Protein AF-A0A2E5YU12-F1 (afdb_monomer_lite)

Sequence (101 aa):
MNESRSDEPQSAGDQPERRGPPPNPIHHPLFLPILLVAFTLWFGYDAFLTTDPEMHEHQTFNRIMYLVMQPLCFRMIPRGISEFLEDQQAAAGAQRGRSAA

Secondary structure (DSSP, 8-state):
--------------------S---GGGSTTHHHHHHHHHHHHHHHHHHT---GGGHHHHHHHHHHHHHHHHHHHHHHHHHHHHHHHHHHHHHHHHHHHH--

Foldseek 3Di:
DDDDDDDDPPDPPPPPPPPDDPPDCVPQLCSVLVVLVVLLVVLVCLQPVDPDPVSVVCNVVSVVVNVVSVVVNVVSVVVSVVVVVVVVVVVVVVVVVVVVD

Radius of gyration: 27.58 Å; chains: 1; bounding box: 79×44×61 Å

Structure (mmCIF, N/CA/C/O backbone):
data_AF-A0A2E5YU12-F1
#
_entry.id   AF-A0A2E5YU12-F1
#
loop_
_atom_site.group_PDB
_atom_site.id
_atom_site.type_symbol
_atom_site.label_atom_id
_atom_site.label_alt_id
_atom_site.label_comp_id
_atom_site.label_asym_id
_atom_site.label_entity_id
_atom_site.label_seq_id
_atom_site.pdbx_PDB_ins_code
_atom_site.Cartn_x
_atom_site.Cartn_y
_atom_site.Cartn_z
_atom_site.occupancy
_atom_site.B_iso_or_equiv
_atom_site.auth_seq_id
_atom_site.auth_comp_id
_atom_site.auth_asym_id
_atom_site.auth_atom_id
_atom_site.pdbx_PDB_model_num
ATOM 1 N N . MET A 1 1 ? -66.806 33.746 37.948 1.00 42.62 1 MET A N 1
ATOM 2 C CA . MET A 1 1 ? -66.401 33.674 36.533 1.00 42.62 1 MET A CA 1
ATOM 3 C C . MET A 1 1 ? -65.406 32.534 36.434 1.00 42.62 1 MET A C 1
ATOM 5 O O . MET A 1 1 ? -64.358 32.617 37.057 1.00 42.62 1 MET A O 1
ATOM 9 N N . ASN A 1 2 ? -65.825 31.442 35.809 1.00 45.72 2 ASN A N 1
ATOM 10 C CA . ASN A 1 2 ? -65.027 30.249 35.542 1.00 45.72 2 ASN A CA 1
ATOM 11 C C . ASN A 1 2 ? -64.459 30.358 34.109 1.00 45.72 2 ASN A C 1
ATOM 13 O O . ASN A 1 2 ? -64.983 31.167 33.345 1.00 45.72 2 ASN A O 1
ATOM 17 N N . GLU A 1 3 ? -63.497 29.486 33.774 1.00 45.72 3 GLU A N 1
ATOM 18 C CA . GLU A 1 3 ? -62.963 29.174 32.424 1.00 45.72 3 GLU A CA 1
ATOM 19 C C . GLU A 1 3 ? -61.879 30.118 31.874 1.00 45.72 3 GLU A C 1
ATOM 21 O O . GLU A 1 3 ? -61.963 31.329 32.021 1.00 45.72 3 GLU A O 1
ATOM 26 N N . SER A 1 4 ? -60.839 29.681 31.161 1.00 48.06 4 SER A N 1
ATOM 27 C CA . SER A 1 4 ? -60.318 28.363 30.761 1.00 48.06 4 SER A CA 1
ATOM 28 C C . SER A 1 4 ? -59.027 28.632 29.966 1.00 48.06 4 SER A C 1
ATOM 30 O O . SER A 1 4 ? -58.938 29.673 29.318 1.00 48.06 4 SER A O 1
ATOM 32 N N . ARG A 1 5 ? -58.145 27.622 29.883 1.00 46.75 5 ARG A N 1
ATOM 33 C CA . ARG A 1 5 ? -57.120 27.406 28.830 1.00 46.75 5 ARG A CA 1
ATOM 34 C C . ARG A 1 5 ? -55.869 28.311 28.849 1.00 46.75 5 ARG A C 1
ATOM 36 O O . ARG A 1 5 ? -55.980 29.521 28.919 1.00 46.75 5 ARG A O 1
ATOM 43 N N . SER A 1 6 ? -54.639 27.809 28.736 1.00 50.78 6 SER A N 1
ATOM 44 C CA . SER A 1 6 ? -54.176 26.485 28.309 1.00 50.78 6 SER A CA 1
ATOM 45 C C . SER A 1 6 ? -52.848 26.153 28.985 1.00 50.78 6 SER A C 1
ATOM 47 O O . SER A 1 6 ? -51.869 26.878 28.824 1.00 50.78 6 SER A O 1
ATOM 49 N N . ASP A 1 7 ? -52.819 25.010 29.662 1.00 52.62 7 ASP A N 1
ATOM 50 C CA . ASP A 1 7 ? -51.655 24.139 29.663 1.00 52.62 7 ASP A CA 1
ATOM 51 C C . ASP A 1 7 ? -51.394 23.713 28.212 1.00 52.62 7 ASP A C 1
ATOM 53 O O . ASP A 1 7 ? -52.174 22.958 27.629 1.00 52.62 7 ASP A O 1
ATOM 57 N N . GLU A 1 8 ? -50.314 24.204 27.614 1.00 55.25 8 GLU A N 1
ATOM 58 C CA . GLU A 1 8 ? -49.669 23.497 26.513 1.00 55.25 8 GLU A CA 1
ATOM 59 C C . GLU A 1 8 ? -48.286 23.060 26.999 1.00 55.25 8 GLU A C 1
ATOM 61 O O . GLU A 1 8 ? -47.412 23.908 27.205 1.00 55.25 8 GLU A O 1
ATOM 66 N N . PRO A 1 9 ? -48.053 21.751 27.215 1.00 48.38 9 PRO A N 1
ATOM 67 C CA . PRO A 1 9 ? -46.697 21.255 27.314 1.00 48.38 9 PRO A CA 1
ATOM 68 C C . PRO A 1 9 ? -46.050 21.533 25.962 1.00 48.38 9 PRO A C 1
ATOM 70 O O . PRO A 1 9 ? -46.509 21.028 24.937 1.00 48.38 9 PRO A O 1
ATOM 73 N N . GLN A 1 10 ? -45.021 22.384 25.962 1.00 49.97 10 GLN A N 1
ATOM 74 C CA . GLN A 1 10 ? -44.206 22.646 24.787 1.00 49.97 10 GLN A CA 1
ATOM 75 C C . GLN A 1 10 ? -43.785 21.301 24.206 1.00 49.97 10 GLN A C 1
ATOM 77 O O . GLN A 1 10 ? -43.010 20.551 24.802 1.00 49.97 10 GLN A O 1
ATOM 82 N N . SER A 1 11 ? -44.422 21.001 23.076 1.00 44.91 11 SER A N 1
ATOM 83 C CA . SER A 1 11 ? -44.277 19.798 22.290 1.00 44.91 11 SER A CA 1
ATOM 84 C C . SER A 1 11 ? -42.808 19.439 22.200 1.00 44.91 11 SER A C 1
ATOM 86 O O . SER A 1 11 ? -41.982 20.284 21.850 1.00 44.91 11 SER A O 1
ATOM 88 N N . ALA A 1 12 ? -42.524 18.175 22.501 1.00 49.62 12 ALA A N 1
ATOM 89 C CA . ALA A 1 12 ? -41.316 17.474 22.126 1.00 49.62 12 ALA A CA 1
ATOM 90 C C . ALA A 1 12 ? -41.087 17.663 20.618 1.00 49.62 12 ALA A C 1
ATOM 92 O O . ALA A 1 12 ? -41.541 16.883 19.786 1.00 49.62 12 ALA A O 1
ATOM 93 N N . GLY A 1 13 ? -40.448 18.774 20.265 1.00 41.81 13 GLY A N 1
ATOM 94 C CA . GLY A 1 13 ? -39.894 19.023 18.954 1.00 41.81 13 GLY A CA 1
ATOM 95 C C . GLY A 1 13 ? -38.650 18.173 18.866 1.00 41.81 13 GLY A C 1
ATOM 96 O O . GLY A 1 13 ? -37.587 18.604 19.303 1.00 41.81 13 GLY A O 1
ATOM 97 N N . ASP A 1 14 ? -38.862 16.935 18.425 1.00 51.38 14 ASP A N 1
ATOM 98 C CA . ASP A 1 14 ? -37.964 16.129 17.606 1.00 51.38 14 ASP A CA 1
ATOM 99 C C . ASP A 1 14 ? -36.638 16.857 17.350 1.00 51.38 14 ASP A C 1
ATOM 101 O O . ASP A 1 14 ? -36.507 17.648 16.412 1.00 51.38 14 ASP A O 1
ATOM 105 N N . GLN A 1 15 ? -35.674 16.679 18.262 1.00 51.22 15 GLN A N 1
ATOM 106 C CA . GLN A 1 15 ? -34.318 17.110 17.970 1.00 51.22 15 GLN A CA 1
ATOM 107 C C . GLN A 1 15 ? -33.923 16.284 16.754 1.00 51.22 15 GLN A C 1
ATOM 109 O O . GLN A 1 15 ? -33.898 15.058 16.888 1.00 51.22 15 GLN A O 1
ATOM 114 N N . PRO A 1 16 ? -33.621 16.888 15.589 1.00 54.72 16 PRO A N 1
ATOM 115 C CA . PRO A 1 16 ? -33.025 16.114 14.527 1.00 54.72 16 PRO A CA 1
ATOM 116 C C . PRO A 1 16 ? -31.749 15.563 15.141 1.00 54.72 16 PRO A C 1
ATOM 118 O O . PRO A 1 16 ? -30.841 16.335 15.473 1.00 54.72 16 PRO A O 1
ATOM 121 N N . GLU A 1 17 ? -31.711 14.247 15.375 1.00 59.06 17 GLU A N 1
ATOM 122 C CA . GLU A 1 17 ? -30.471 13.539 15.630 1.00 59.06 17 GLU A CA 1
ATOM 123 C C . GLU A 1 17 ? -29.520 14.090 14.582 1.00 59.06 17 GLU A C 1
ATOM 125 O O . GLU A 1 17 ? -29.743 13.919 13.378 1.00 59.06 17 GLU A O 1
ATOM 130 N N . ARG A 1 18 ? -28.526 14.869 15.022 1.00 53.56 18 ARG A N 1
ATOM 131 C CA . ARG A 1 18 ? -27.442 15.294 14.154 1.00 53.56 18 ARG A CA 1
ATOM 132 C C . ARG A 1 18 ? -26.803 13.990 13.714 1.00 53.56 18 ARG A C 1
ATOM 134 O O . ARG A 1 18 ? -25.922 13.479 14.399 1.00 53.56 18 ARG A O 1
ATOM 141 N N . ARG A 1 19 ? -27.280 13.429 12.597 1.00 61.66 19 ARG A N 1
ATOM 142 C CA . ARG A 1 19 ? -26.548 12.455 11.807 1.00 61.66 19 ARG A CA 1
ATOM 143 C C . ARG A 1 19 ? -25.228 13.151 11.576 1.00 61.66 19 ARG A C 1
ATOM 145 O O . ARG A 1 19 ? -25.169 14.152 10.861 1.00 61.66 19 ARG A O 1
ATOM 152 N N . GLY A 1 20 ? -24.219 12.698 12.314 1.00 60.56 20 GLY A N 1
ATOM 153 C CA . GLY A 1 20 ? -22.868 13.191 12.163 1.00 60.56 20 GLY A CA 1
ATOM 154 C C . GLY A 1 20 ? -22.473 13.124 10.688 1.00 60.56 20 GLY A C 1
ATOM 155 O O . GLY A 1 20 ? -23.145 12.443 9.900 1.00 60.56 20 GLY A O 1
ATOM 156 N N . PRO A 1 21 ? -21.410 13.842 10.293 1.00 66.62 21 PRO A N 1
ATOM 157 C CA . PRO A 1 21 ? -20.911 13.754 8.933 1.00 66.62 21 PRO A CA 1
ATOM 158 C C . PRO A 1 21 ? -20.846 12.278 8.516 1.00 66.62 21 PRO A C 1
ATOM 160 O O . PRO A 1 21 ? -20.417 11.447 9.325 1.00 66.62 21 PRO A O 1
ATOM 163 N N . PRO A 1 22 ? -21.352 11.934 7.317 1.00 63.66 22 PRO A N 1
ATOM 164 C CA . PRO A 1 22 ? -21.415 10.550 6.881 1.00 63.66 22 PRO A CA 1
ATOM 165 C C . PRO A 1 22 ? -20.024 9.928 7.022 1.00 63.66 22 PRO A C 1
ATOM 167 O O . PRO A 1 22 ? -19.032 10.624 6.778 1.00 63.66 22 PRO A O 1
ATOM 170 N N . PRO A 1 23 ? -19.933 8.657 7.445 1.00 67.56 23 PRO A N 1
ATOM 171 C CA . PRO A 1 23 ? -18.651 8.008 7.662 1.00 67.56 23 PRO A CA 1
ATOM 172 C C . PRO A 1 23 ? -17.824 8.098 6.377 1.00 67.56 23 PRO A C 1
ATOM 174 O O . PRO A 1 23 ? -18.153 7.486 5.362 1.00 67.56 23 PRO A O 1
ATOM 177 N N . ASN A 1 24 ? -16.783 8.931 6.405 1.00 75.50 24 ASN A N 1
ATOM 178 C CA . ASN A 1 24 ? -15.896 9.116 5.269 1.00 75.50 24 ASN A CA 1
ATOM 179 C C . ASN A 1 24 ? -14.924 7.929 5.251 1.00 75.50 24 ASN A C 1
ATOM 181 O O . ASN A 1 24 ? -14.226 7.721 6.248 1.00 75.50 24 ASN A O 1
ATOM 185 N N . PRO A 1 25 ? -14.837 7.165 4.148 1.00 70.44 25 PRO A N 1
ATOM 186 C CA . PRO A 1 25 ? -13.942 6.013 4.055 1.00 70.44 25 PRO A CA 1
ATOM 187 C C . PRO A 1 25 ? -12.470 6.368 4.309 1.00 70.44 25 PRO A C 1
ATOM 189 O O . PRO A 1 25 ? -11.714 5.510 4.752 1.00 70.44 25 PRO A O 1
ATOM 192 N N . ILE A 1 26 ? -12.069 7.629 4.112 1.00 76.44 26 ILE A N 1
ATOM 193 C CA . ILE A 1 26 ? -10.709 8.116 4.394 1.00 76.44 26 ILE A CA 1
ATOM 194 C C . ILE A 1 26 ? -10.391 8.094 5.902 1.00 76.44 26 ILE A C 1
ATOM 196 O O . ILE A 1 26 ? -9.228 7.984 6.279 1.00 76.44 26 ILE A O 1
ATOM 200 N N . HIS A 1 27 ? -11.403 8.169 6.773 1.00 77.50 27 HIS A N 1
ATOM 201 C CA . HIS A 1 27 ? -11.224 8.086 8.227 1.00 77.50 27 HIS A CA 1
ATOM 202 C C . HIS A 1 27 ? -11.166 6.646 8.750 1.00 77.50 27 HIS A C 1
ATOM 204 O O . HIS A 1 27 ? -10.973 6.451 9.945 1.00 77.50 27 HIS A O 1
ATOM 210 N N . HIS A 1 28 ? -11.326 5.632 7.891 1.00 80.81 28 HIS A N 1
ATOM 211 C CA . HIS A 1 28 ? -11.180 4.245 8.317 1.00 80.81 28 HIS A CA 1
ATOM 212 C C . HIS A 1 28 ? -9.687 3.920 8.534 1.00 80.81 28 HIS A C 1
ATOM 214 O O . HIS A 1 28 ? -8.900 4.090 7.597 1.00 80.81 28 HIS A O 1
ATOM 220 N N . PRO A 1 29 ? -9.274 3.387 9.702 1.00 81.94 29 PRO A N 1
ATOM 221 C CA . PRO A 1 29 ? -7.856 3.177 10.034 1.00 81.94 29 PRO A CA 1
ATOM 222 C C . PRO A 1 29 ? -7.140 2.239 9.048 1.00 81.94 29 PRO A C 1
ATOM 224 O O . PRO A 1 29 ? -5.948 2.382 8.780 1.00 81.94 29 PRO A O 1
ATOM 227 N N . LEU A 1 30 ? -7.878 1.310 8.428 1.00 85.56 30 LEU A N 1
ATOM 228 C CA . LEU A 1 30 ? -7.337 0.397 7.413 1.00 85.56 30 LEU A CA 1
ATOM 229 C C . LEU A 1 30 ? -7.340 0.941 5.975 1.00 85.56 30 LEU A C 1
ATOM 231 O O . LEU A 1 30 ? -6.778 0.284 5.102 1.00 85.56 30 LEU A O 1
ATOM 235 N N . PHE A 1 31 ? -7.920 2.114 5.696 1.00 87.81 31 PHE A N 1
ATOM 236 C CA . PHE A 1 31 ? -7.994 2.643 4.327 1.00 87.81 31 PHE A CA 1
ATOM 237 C C . PHE A 1 31 ? -6.604 2.851 3.712 1.00 87.81 31 PHE A C 1
ATOM 239 O O . PHE A 1 31 ? -6.298 2.282 2.664 1.00 87.81 31 PHE A O 1
ATOM 246 N N . LEU A 1 32 ? -5.741 3.615 4.391 1.00 88.50 32 LEU A N 1
ATOM 247 C CA . LEU A 1 32 ? -4.375 3.875 3.930 1.00 88.50 32 LEU A CA 1
ATOM 248 C C . LEU A 1 32 ? -3.530 2.592 3.832 1.00 88.50 32 LEU A C 1
ATOM 250 O O . LEU A 1 32 ? -2.936 2.387 2.776 1.00 88.50 32 LEU A O 1
ATOM 254 N N . PRO A 1 33 ? -3.488 1.701 4.848 1.00 88.94 33 PRO A N 1
ATOM 255 C CA . PRO A 1 33 ? -2.774 0.428 4.744 1.00 88.94 33 PRO A C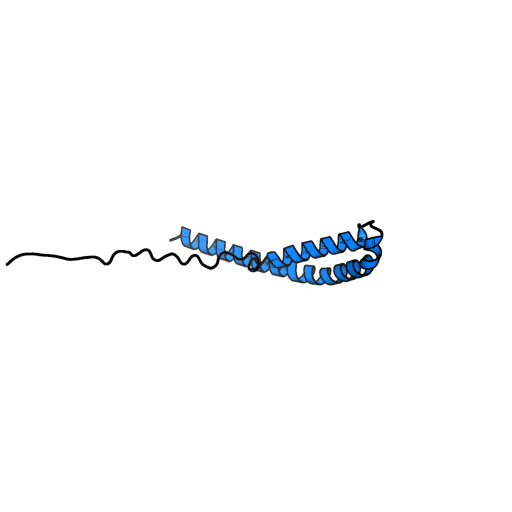A 1
ATOM 256 C C . PRO A 1 33 ? -3.199 -0.428 3.547 1.00 88.94 33 PRO A C 1
ATOM 258 O O . PRO A 1 33 ? -2.341 -0.921 2.818 1.00 88.94 33 PRO A O 1
ATOM 261 N N . ILE A 1 34 ? -4.507 -0.594 3.319 1.00 90.19 34 ILE A N 1
ATOM 262 C CA . ILE A 1 34 ? -5.027 -1.410 2.212 1.00 90.19 34 ILE A CA 1
ATOM 263 C C . ILE A 1 34 ? -4.665 -0.779 0.868 1.00 90.19 34 ILE A C 1
ATOM 265 O O . ILE A 1 34 ? -4.186 -1.475 -0.028 1.00 90.19 34 ILE A O 1
ATOM 269 N N . LEU A 1 35 ? -4.854 0.536 0.734 1.00 91.12 35 LEU A N 1
ATOM 270 C CA . LEU A 1 35 ? -4.499 1.268 -0.478 1.00 91.12 35 LEU A CA 1
ATOM 271 C C . LEU A 1 35 ? -3.006 1.116 -0.798 1.00 91.12 35 LEU A C 1
ATOM 273 O O . LEU A 1 35 ? -2.631 0.869 -1.942 1.00 91.12 35 LEU A O 1
ATOM 277 N N . LEU A 1 36 ? -2.155 1.207 0.223 1.00 91.38 36 LEU A N 1
ATOM 278 C CA . LEU A 1 36 ? -0.711 1.072 0.084 1.00 91.38 36 LEU A CA 1
ATOM 279 C C . LEU A 1 36 ? -0.302 -0.340 -0.365 1.00 91.38 36 LEU A C 1
ATOM 281 O O . LEU A 1 36 ? 0.548 -0.487 -1.245 1.00 91.38 36 LEU A O 1
ATOM 285 N N . VAL A 1 37 ? -0.935 -1.380 0.187 1.00 92.12 37 VAL A N 1
ATOM 286 C CA . VAL A 1 37 ? -0.732 -2.771 -0.251 1.00 92.12 37 VAL A CA 1
ATOM 287 C C . VAL A 1 37 ? -1.154 -2.942 -1.706 1.00 92.12 37 VAL A C 1
ATOM 289 O O . VAL A 1 37 ? -0.397 -3.513 -2.488 1.00 92.12 37 VAL A O 1
ATOM 292 N N . ALA A 1 38 ? -2.316 -2.410 -2.093 1.00 93.50 38 ALA A N 1
ATOM 293 C CA . ALA A 1 38 ? -2.799 -2.479 -3.469 1.00 93.50 38 ALA A CA 1
ATOM 294 C C . ALA A 1 38 ? -1.813 -1.824 -4.452 1.00 93.50 38 ALA A C 1
ATOM 296 O O . ALA A 1 38 ? -1.450 -2.441 -5.452 1.00 93.50 38 ALA A O 1
ATOM 297 N N . PHE A 1 39 ? -1.301 -0.629 -4.133 1.00 92.75 39 PHE A N 1
ATOM 298 C CA . PHE A 1 39 ? -0.267 0.022 -4.944 1.00 92.75 39 PHE A CA 1
ATOM 299 C C . PHE A 1 39 ? 1.039 -0.770 -4.981 1.00 92.75 39 PHE A C 1
ATOM 301 O O . PHE A 1 39 ? 1.657 -0.883 -6.034 1.00 92.75 39 PHE A O 1
ATOM 308 N N . THR A 1 40 ? 1.459 -1.353 -3.860 1.00 92.50 40 THR A N 1
ATOM 309 C CA . THR A 1 40 ? 2.680 -2.171 -3.808 1.00 92.50 40 THR A CA 1
ATOM 310 C C . THR A 1 40 ? 2.556 -3.396 -4.713 1.00 92.50 40 THR A C 1
ATOM 312 O O . THR A 1 40 ? 3.468 -3.689 -5.481 1.00 92.50 40 THR A O 1
ATOM 315 N N . LEU A 1 41 ? 1.418 -4.092 -4.671 1.00 92.25 41 LEU A N 1
ATOM 316 C CA . LEU A 1 41 ? 1.153 -5.237 -5.541 1.00 92.25 41 LEU A CA 1
ATOM 317 C C . LEU A 1 41 ? 1.077 -4.827 -7.014 1.00 92.25 41 LEU A C 1
ATOM 319 O O . LEU A 1 41 ? 1.631 -5.529 -7.855 1.00 92.25 41 LEU A O 1
ATOM 323 N N . TRP A 1 42 ? 0.463 -3.679 -7.316 1.00 90.38 42 TRP A N 1
ATOM 324 C CA . TRP A 1 42 ? 0.436 -3.120 -8.668 1.00 90.38 42 TRP A CA 1
ATOM 325 C C . TRP A 1 42 ? 1.850 -2.864 -9.191 1.00 90.38 42 TRP A C 1
ATOM 327 O O . TRP A 1 42 ? 2.219 -3.392 -10.235 1.00 90.38 42 TRP A O 1
ATOM 337 N N . PHE A 1 43 ? 2.666 -2.100 -8.455 1.00 90.81 43 PHE A N 1
ATOM 338 C CA . PHE A 1 43 ? 4.044 -1.811 -8.859 1.00 90.81 43 PHE A CA 1
ATOM 339 C C . PHE A 1 43 ? 4.873 -3.087 -9.006 1.00 90.81 43 PHE A C 1
ATOM 341 O O . PHE A 1 43 ? 5.687 -3.176 -9.917 1.00 90.81 43 PHE A O 1
ATOM 348 N N . GLY A 1 44 ? 4.652 -4.094 -8.156 1.00 89.88 44 GLY A N 1
ATOM 349 C CA . GLY A 1 44 ? 5.294 -5.401 -8.286 1.00 89.88 44 GLY A CA 1
ATOM 350 C C . GLY A 1 44 ? 4.871 -6.146 -9.556 1.00 89.88 44 GLY A C 1
ATOM 351 O O . GLY A 1 44 ? 5.720 -6.663 -10.280 1.00 89.88 44 GLY A O 1
ATOM 352 N N . TYR A 1 45 ? 3.574 -6.170 -9.867 1.00 87.94 45 TYR A N 1
ATOM 353 C CA . TYR A 1 45 ? 3.063 -6.777 -11.097 1.00 87.94 45 TYR A CA 1
ATOM 354 C C . TYR A 1 45 ? 3.670 -6.106 -12.337 1.00 87.94 45 TYR A C 1
ATOM 356 O O . TYR A 1 45 ? 4.218 -6.779 -13.209 1.00 87.94 45 TYR A O 1
ATOM 364 N N . ASP A 1 46 ? 3.671 -4.778 -12.360 1.00 85.25 46 ASP A N 1
ATOM 365 C CA . ASP A 1 46 ? 4.151 -3.981 -13.489 1.00 85.25 46 ASP A CA 1
ATOM 366 C C . ASP A 1 46 ? 5.693 -3.927 -13.589 1.00 85.25 46 ASP A C 1
ATOM 368 O O . ASP A 1 46 ? 6.269 -3.613 -14.626 1.00 85.25 46 ASP A O 1
ATOM 372 N N . ALA A 1 47 ? 6.406 -4.272 -12.514 1.00 85.25 47 ALA A N 1
ATOM 373 C CA . ALA A 1 47 ? 7.866 -4.370 -12.486 1.00 85.25 47 ALA A CA 1
ATOM 374 C C . ALA A 1 47 ? 8.415 -5.727 -12.963 1.00 85.25 47 ALA A C 1
ATOM 376 O O . ALA A 1 47 ? 9.556 -5.792 -13.447 1.00 85.25 47 ALA A O 1
ATOM 377 N N . PHE A 1 48 ? 7.652 -6.809 -12.756 1.00 82.94 48 PHE A N 1
ATOM 378 C CA . PHE A 1 48 ? 8.147 -8.185 -12.892 1.00 82.94 48 PHE A CA 1
ATOM 379 C C . PHE A 1 48 ? 7.302 -9.091 -13.794 1.00 82.94 48 PHE A C 1
ATOM 381 O O . PHE A 1 48 ? 7.874 -9.985 -14.412 1.00 82.94 48 PHE A O 1
ATOM 388 N N . LEU A 1 49 ? 5.978 -8.912 -13.852 1.00 82.94 49 LEU A N 1
ATOM 389 C CA . LEU A 1 49 ? 5.069 -9.815 -14.572 1.00 82.94 49 LEU A CA 1
ATOM 390 C C . LEU A 1 49 ? 4.588 -9.245 -15.912 1.00 82.94 49 LEU A C 1
ATOM 392 O O . LEU A 1 49 ? 4.253 -10.025 -16.803 1.00 82.94 49 LEU A O 1
ATOM 396 N N . THR A 1 50 ? 4.554 -7.919 -16.072 1.00 79.31 50 THR A N 1
ATOM 397 C CA . THR A 1 50 ? 4.154 -7.305 -17.346 1.00 79.31 50 THR A CA 1
ATOM 398 C C . THR A 1 50 ? 5.094 -7.730 -18.481 1.00 79.31 50 THR A C 1
ATOM 400 O O . THR A 1 50 ? 6.314 -7.777 -18.315 1.00 79.31 50 THR A O 1
ATOM 403 N N . THR A 1 51 ? 4.516 -8.099 -19.625 1.00 72.06 51 THR A N 1
ATOM 404 C CA . THR A 1 51 ? 5.240 -8.564 -20.829 1.00 72.06 51 THR A CA 1
ATOM 405 C C . THR A 1 51 ? 5.080 -7.594 -22.002 1.00 72.06 51 THR A C 1
ATOM 407 O O . THR A 1 51 ? 5.485 -7.899 -23.123 1.00 72.06 51 THR A O 1
ATOM 410 N N . ASP A 1 52 ? 4.455 -6.443 -21.752 1.00 76.38 52 ASP A N 1
ATOM 411 C CA . ASP A 1 52 ? 4.159 -5.444 -22.768 1.00 76.38 52 ASP A CA 1
ATOM 412 C C . ASP A 1 52 ? 5.421 -4.614 -23.086 1.00 76.38 52 ASP A C 1
ATOM 414 O O . ASP A 1 52 ? 5.993 -4.013 -22.170 1.00 76.38 52 ASP A O 1
ATOM 418 N N . PRO A 1 53 ? 5.906 -4.576 -24.342 1.00 69.75 53 PRO A N 1
ATOM 419 C CA . PRO A 1 53 ? 7.130 -3.862 -24.713 1.00 69.75 53 PRO A CA 1
ATOM 420 C C . PRO A 1 53 ? 7.099 -2.355 -24.413 1.00 69.75 53 PRO A C 1
ATOM 422 O O . PRO A 1 53 ? 8.155 -1.790 -24.140 1.00 69.75 53 PRO A O 1
ATOM 425 N N . GLU A 1 54 ? 5.931 -1.706 -24.408 1.00 73.69 54 GLU A N 1
ATOM 426 C CA . GLU A 1 54 ? 5.802 -0.280 -24.054 1.00 73.69 54 GLU A CA 1
ATOM 427 C C . GLU A 1 54 ? 6.049 -0.038 -22.549 1.00 73.69 54 GLU A C 1
ATOM 429 O O . GLU A 1 54 ? 6.631 0.965 -22.142 1.00 73.69 54 GLU A O 1
ATOM 434 N N . MET A 1 55 ? 5.719 -1.021 -21.707 1.00 66.56 55 MET A N 1
ATOM 435 C CA . MET A 1 55 ? 5.918 -0.964 -20.253 1.00 66.56 55 MET A CA 1
ATOM 436 C C . MET A 1 55 ? 7.382 -1.164 -19.829 1.00 66.56 55 MET A C 1
ATOM 438 O O . MET A 1 55 ? 7.747 -0.866 -18.688 1.00 66.56 55 MET A O 1
ATOM 442 N N . HIS A 1 56 ? 8.264 -1.612 -20.731 1.00 68.69 56 HIS A N 1
ATOM 443 C CA . HIS A 1 56 ? 9.689 -1.781 -20.424 1.00 68.69 56 HIS A CA 1
ATOM 444 C C . HIS A 1 56 ? 10.400 -0.457 -20.121 1.00 68.69 56 HIS A C 1
ATOM 446 O O . HIS A 1 56 ? 11.330 -0.443 -19.311 1.00 68.69 56 HIS A O 1
ATOM 452 N N . GLU A 1 57 ? 9.950 0.658 -20.703 1.00 76.25 57 GLU A N 1
ATOM 453 C CA . GLU A 1 57 ? 10.524 1.980 -20.429 1.00 76.25 57 GLU A CA 1
ATOM 454 C C . GLU A 1 57 ? 10.261 2.419 -18.978 1.00 76.25 57 GLU A C 1
ATOM 456 O O . GLU A 1 57 ? 11.111 3.027 -18.323 1.00 76.25 57 GLU A O 1
ATOM 461 N N . HIS A 1 58 ? 9.121 2.009 -18.420 1.00 80.44 58 HIS A N 1
ATOM 462 C CA . HIS A 1 58 ? 8.723 2.309 -17.045 1.00 80.44 58 HIS A CA 1
ATOM 463 C C . HIS A 1 58 ? 9.090 1.207 -16.044 1.00 80.44 58 HIS A C 1
ATOM 465 O O . HIS A 1 58 ? 8.966 1.401 -14.834 1.00 80.44 58 HIS A O 1
ATOM 471 N N . GLN A 1 59 ? 9.633 0.079 -16.506 1.00 83.00 59 GLN A N 1
ATOM 472 C CA . GLN A 1 59 ? 9.971 -1.063 -15.656 1.00 83.00 59 GLN A CA 1
ATOM 473 C C . GLN A 1 59 ? 10.956 -0.693 -14.535 1.00 83.00 59 GLN A C 1
ATOM 475 O O . GLN A 1 59 ? 10.798 -1.128 -13.392 1.00 83.00 59 GLN A O 1
ATOM 480 N N . THR A 1 60 ? 11.956 0.145 -14.825 1.00 84.88 60 THR A N 1
ATOM 481 C CA . THR A 1 60 ? 12.916 0.616 -13.810 1.00 84.88 60 THR A CA 1
ATOM 482 C C . THR A 1 60 ? 12.232 1.486 -12.756 1.00 84.88 60 THR A C 1
ATOM 484 O O . THR A 1 60 ? 12.484 1.317 -11.562 1.00 84.88 60 THR A O 1
ATOM 487 N N . PHE A 1 61 ? 11.327 2.372 -13.176 1.00 88.12 61 PHE A N 1
ATOM 488 C CA . PHE A 1 61 ? 10.537 3.197 -12.264 1.00 88.12 61 PHE A CA 1
ATOM 489 C C . PHE A 1 61 ? 9.645 2.332 -11.366 1.00 88.12 61 PHE A C 1
ATOM 491 O O . PHE A 1 61 ? 9.691 2.476 -10.145 1.00 88.12 61 PHE A O 1
ATOM 498 N N . ASN A 1 62 ? 8.928 1.364 -11.943 1.00 88.56 62 ASN A N 1
ATOM 499 C CA . ASN A 1 62 ? 8.067 0.444 -11.201 1.00 88.56 62 ASN A CA 1
ATOM 500 C C . ASN A 1 62 ? 8.854 -0.396 -10.182 1.00 88.56 62 ASN A C 1
ATOM 502 O O . ASN A 1 62 ? 8.402 -0.575 -9.052 1.00 88.56 62 ASN A O 1
ATOM 506 N N . ARG A 1 63 ? 10.072 -0.843 -10.522 1.00 88.81 63 ARG A N 1
ATOM 507 C CA . ARG A 1 63 ? 10.962 -1.565 -9.592 1.00 88.81 63 ARG A CA 1
ATOM 508 C C . ARG A 1 63 ? 11.412 -0.704 -8.419 1.00 88.81 63 ARG A C 1
ATOM 510 O O . ARG A 1 63 ? 11.398 -1.169 -7.279 1.00 88.81 63 ARG A O 1
ATOM 517 N N . ILE A 1 64 ? 11.807 0.540 -8.685 1.00 90.81 64 ILE A N 1
ATOM 518 C CA . ILE A 1 64 ? 12.215 1.479 -7.635 1.00 90.81 64 ILE A CA 1
ATOM 519 C C . ILE A 1 64 ? 11.019 1.795 -6.735 1.00 90.81 64 ILE A C 1
ATOM 521 O O . ILE A 1 64 ? 11.135 1.701 -5.515 1.00 90.81 64 ILE A O 1
ATOM 525 N N . MET A 1 65 ? 9.858 2.095 -7.318 1.00 91.19 65 MET A N 1
ATOM 526 C CA . MET A 1 65 ? 8.636 2.372 -6.563 1.00 91.19 65 MET A CA 1
ATOM 527 C C . MET A 1 65 ? 8.196 1.174 -5.720 1.00 91.19 65 MET A C 1
ATOM 529 O O . MET A 1 65 ? 7.847 1.358 -4.557 1.00 91.19 65 MET A O 1
ATOM 533 N N . TYR A 1 66 ? 8.294 -0.051 -6.242 1.00 91.88 66 TYR A N 1
ATOM 534 C CA . TYR A 1 66 ? 8.044 -1.270 -5.472 1.00 91.88 66 TYR A CA 1
ATOM 535 C C . TYR A 1 66 ? 8.970 -1.384 -4.248 1.00 91.88 66 TYR A C 1
ATOM 537 O O . TYR A 1 66 ? 8.502 -1.628 -3.133 1.00 91.88 66 TYR A O 1
ATOM 545 N N . LEU A 1 67 ? 10.274 -1.137 -4.426 1.00 92.19 67 LEU A N 1
ATOM 546 C CA . LEU A 1 67 ? 11.249 -1.151 -3.329 1.00 92.19 67 LEU A CA 1
ATOM 547 C C . LEU A 1 67 ? 11.003 -0.042 -2.299 1.00 92.19 67 LEU A C 1
ATOM 549 O O . LEU A 1 67 ? 11.159 -0.282 -1.106 1.00 92.19 67 LEU A O 1
ATOM 553 N N . VAL A 1 68 ? 10.597 1.153 -2.734 1.00 92.69 68 VAL A N 1
ATOM 554 C CA . VAL A 1 68 ? 10.264 2.280 -1.844 1.00 92.69 68 VAL A CA 1
ATOM 555 C C . VAL A 1 68 ? 8.962 2.027 -1.078 1.00 92.69 68 VAL A C 1
ATOM 557 O O . VAL A 1 68 ? 8.843 2.406 0.088 1.00 92.69 68 VAL A O 1
ATOM 560 N N . MET A 1 69 ? 7.991 1.360 -1.699 1.00 90.88 69 MET A N 1
ATOM 561 C CA . MET A 1 69 ? 6.702 1.046 -1.080 1.00 90.88 69 MET A CA 1
ATOM 562 C C . MET A 1 69 ? 6.802 -0.046 -0.009 1.00 90.88 69 MET A C 1
ATOM 564 O O . MET A 1 69 ? 6.058 0.000 0.971 1.00 90.88 69 MET A O 1
ATOM 568 N N . GLN A 1 70 ? 7.744 -0.989 -0.118 1.00 90.75 70 GLN A N 1
ATOM 569 C CA . GLN A 1 70 ? 7.938 -2.037 0.893 1.00 90.75 70 GLN A CA 1
ATOM 570 C C . GLN A 1 70 ? 8.150 -1.523 2.333 1.00 90.75 70 GLN A C 1
ATOM 572 O O . GLN A 1 70 ? 7.406 -1.958 3.216 1.00 90.75 70 GLN A O 1
ATOM 577 N N . PRO A 1 71 ? 9.095 -0.605 2.627 1.00 92.94 71 PRO A N 1
ATOM 578 C CA . PRO A 1 71 ? 9.279 -0.094 3.985 1.00 92.94 71 PRO A CA 1
ATOM 579 C C . PRO A 1 71 ? 8.072 0.716 4.475 1.00 92.94 71 PRO A C 1
ATOM 581 O O . PRO A 1 71 ? 7.769 0.702 5.669 1.00 92.94 71 PRO A O 1
ATOM 584 N N . LEU A 1 72 ? 7.348 1.391 3.574 1.00 90.75 72 LEU A N 1
ATOM 585 C CA . LEU A 1 72 ? 6.107 2.088 3.918 1.00 90.75 72 LEU A CA 1
ATOM 586 C C . LEU A 1 72 ? 5.016 1.091 4.329 1.00 90.75 72 LEU A C 1
ATOM 588 O O . LEU A 1 72 ? 4.407 1.279 5.380 1.00 90.75 72 LEU A O 1
ATOM 592 N N . CYS A 1 73 ? 4.828 0.007 3.571 1.00 90.31 73 CYS A N 1
ATOM 593 C CA . CYS A 1 73 ? 3.907 -1.078 3.913 1.00 90.31 73 CYS A CA 1
ATOM 594 C C . CYS A 1 73 ? 4.281 -1.729 5.239 1.00 90.31 73 CYS A C 1
ATOM 596 O O . CYS A 1 73 ? 3.452 -1.804 6.144 1.00 90.31 73 CYS A O 1
ATOM 598 N N . PHE A 1 74 ? 5.544 -2.125 5.396 1.00 91.75 74 PHE A N 1
ATOM 599 C CA . PHE A 1 74 ? 6.014 -2.777 6.612 1.00 91.75 74 PHE A CA 1
ATOM 600 C C . PHE A 1 74 ? 5.823 -1.902 7.858 1.00 91.75 74 PHE A C 1
ATOM 602 O O . PHE A 1 74 ? 5.564 -2.419 8.939 1.00 91.75 74 PHE A O 1
ATOM 609 N N . ARG A 1 75 ? 5.893 -0.571 7.716 1.00 90.88 75 ARG A N 1
ATOM 610 C CA . ARG A 1 75 ? 5.662 0.369 8.819 1.00 90.88 75 ARG A CA 1
ATOM 611 C C . ARG A 1 75 ? 4.185 0.704 9.046 1.00 90.88 75 ARG A C 1
ATOM 613 O O .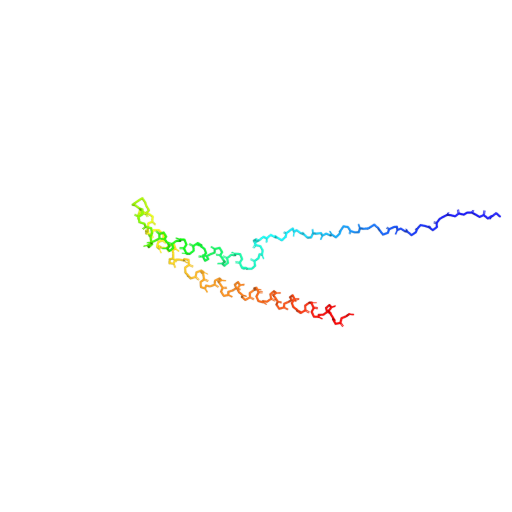 ARG A 1 75 ? 3.774 0.840 10.196 1.00 90.88 75 ARG A O 1
ATOM 620 N N . MET A 1 76 ? 3.393 0.891 7.989 1.00 88.44 76 MET A N 1
ATOM 621 C CA . MET A 1 76 ? 2.000 1.347 8.102 1.00 88.44 76 MET A CA 1
ATOM 622 C C . MET A 1 76 ? 1.007 0.225 8.390 1.00 88.44 76 MET A C 1
ATOM 624 O O . MET A 1 76 ? 0.056 0.454 9.129 1.00 88.44 76 MET A O 1
ATOM 628 N N . ILE A 1 77 ? 1.224 -0.979 7.861 1.00 88.56 77 ILE A N 1
ATOM 629 C CA . ILE A 1 77 ? 0.344 -2.131 8.097 1.00 88.56 77 ILE A CA 1
ATOM 630 C C . ILE A 1 77 ? 0.212 -2.462 9.592 1.00 88.56 77 ILE A C 1
ATOM 632 O O . ILE A 1 77 ? -0.919 -2.479 10.077 1.00 88.56 77 ILE A O 1
ATOM 636 N N . PRO A 1 78 ? 1.301 -2.678 10.360 1.00 88.12 78 PRO A N 1
ATOM 637 C CA . PRO A 1 78 ? 1.168 -2.995 11.781 1.00 88.12 78 PRO A CA 1
ATOM 638 C C . PRO A 1 78 ? 0.507 -1.853 12.551 1.00 88.12 78 PRO A C 1
ATOM 640 O O . PRO A 1 78 ? -0.313 -2.101 13.426 1.00 88.12 78 PRO A O 1
ATOM 643 N N . ARG A 1 79 ? 0.804 -0.601 12.183 1.00 87.25 79 ARG A N 1
ATOM 644 C CA . ARG A 1 79 ? 0.197 0.569 12.816 1.00 87.25 79 ARG A CA 1
ATOM 645 C C . ARG A 1 79 ? -1.319 0.625 12.593 1.00 87.25 79 ARG A C 1
ATOM 647 O O . ARG A 1 79 ? -2.056 0.788 13.557 1.00 87.25 79 ARG A O 1
ATOM 654 N N . GLY A 1 80 ? -1.779 0.451 11.353 1.00 86.88 80 GLY A N 1
ATOM 655 C CA . GLY A 1 80 ? -3.208 0.473 11.032 1.00 86.88 80 GLY A CA 1
ATOM 656 C C . GLY A 1 80 ? -3.980 -0.697 11.647 1.00 86.88 80 GLY A C 1
ATOM 657 O O . GLY A 1 80 ? -5.125 -0.528 12.054 1.00 86.88 80 GLY A O 1
ATOM 658 N N . ILE A 1 81 ? -3.350 -1.873 11.768 1.00 87.69 81 ILE A N 1
ATOM 659 C CA . ILE A 1 81 ? -3.945 -3.020 12.470 1.00 87.69 81 ILE A CA 1
ATOM 660 C C . ILE A 1 81 ? -4.100 -2.718 13.964 1.00 87.69 81 ILE A C 1
ATOM 662 O O . ILE A 1 81 ? -5.160 -3.004 14.515 1.00 87.69 81 ILE A O 1
ATOM 666 N N . SER A 1 82 ? -3.094 -2.126 14.617 1.00 86.81 82 SER A N 1
ATOM 667 C CA . SER A 1 82 ? -3.196 -1.750 16.033 1.00 86.81 82 SER A CA 1
ATOM 668 C C . SER A 1 82 ? -4.325 -0.751 16.284 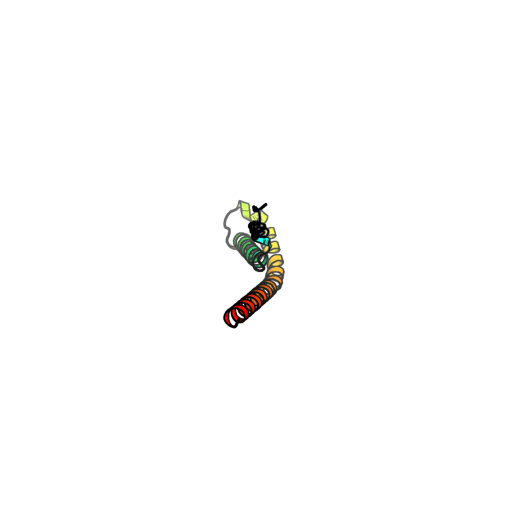1.00 86.81 82 SER A C 1
ATOM 670 O O . SER A 1 82 ? -5.150 -0.996 17.157 1.00 86.81 82 SER A O 1
ATOM 672 N N . GLU A 1 83 ? -4.419 0.308 15.4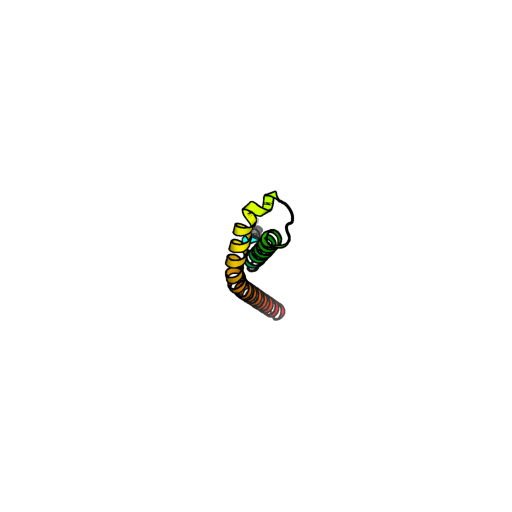73 1.00 86.19 83 GLU A N 1
ATOM 673 C CA . GLU A 1 83 ? -5.490 1.314 15.578 1.00 86.19 83 GLU A CA 1
ATOM 674 C C . GLU A 1 83 ? -6.881 0.667 15.381 1.00 86.19 83 GLU A C 1
ATOM 676 O O . GLU A 1 83 ? -7.805 0.899 16.157 1.00 86.19 83 GLU A O 1
ATOM 681 N N . PHE A 1 84 ? -7.021 -0.249 14.415 1.00 84.62 84 PHE A N 1
ATOM 682 C CA . PHE A 1 84 ? -8.273 -0.984 14.202 1.00 84.62 84 PHE A CA 1
ATOM 683 C C . PHE A 1 84 ? -8.642 -1.924 15.365 1.00 84.62 84 PHE A C 1
ATOM 685 O O . PHE A 1 84 ? -9.820 -2.087 15.693 1.00 84.62 84 PHE A O 1
ATOM 692 N N . LE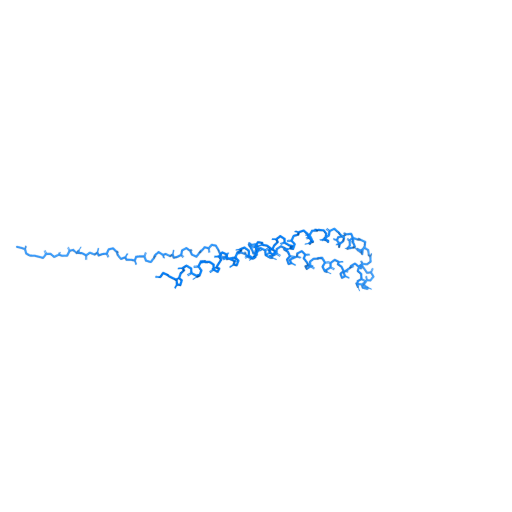U A 1 85 ? -7.653 -2.569 15.991 1.00 86.12 85 LEU A N 1
ATOM 693 C CA . LEU A 1 85 ? -7.878 -3.428 17.155 1.00 86.12 85 LEU A CA 1
ATOM 694 C C . LEU A 1 85 ? -8.283 -2.613 18.389 1.00 86.12 85 LEU A C 1
ATOM 696 O O . LEU A 1 85 ? -9.158 -3.055 19.135 1.00 86.12 85 LEU A O 1
ATOM 700 N N . GLU A 1 86 ? -7.687 -1.437 18.591 1.00 87.19 86 GLU A N 1
ATOM 701 C CA . GLU A 1 86 ? -8.051 -0.498 19.660 1.00 87.19 86 GLU A CA 1
ATOM 702 C C . GLU A 1 86 ? -9.506 -0.024 19.510 1.00 87.19 86 GLU A C 1
ATOM 704 O O . GLU A 1 86 ? -10.278 -0.098 20.472 1.00 87.19 86 GLU A O 1
ATOM 709 N N . ASP A 1 87 ? -9.923 0.337 18.293 1.00 84.19 87 ASP A N 1
ATOM 710 C CA . ASP A 1 87 ? -11.306 0.731 17.996 1.00 84.19 87 ASP A CA 1
ATOM 711 C C . ASP A 1 87 ? -12.310 -0.402 18.278 1.00 84.19 87 ASP A C 1
ATOM 713 O O . ASP A 1 87 ? -13.378 -0.174 18.858 1.00 84.19 87 ASP A O 1
ATOM 717 N N . GLN A 1 88 ? -11.969 -1.650 17.932 1.00 84.38 88 GLN A N 1
ATOM 718 C CA . GLN A 1 88 ? -12.828 -2.801 18.231 1.00 84.38 88 GLN A CA 1
ATOM 719 C C . GLN A 1 88 ? -12.938 -3.085 19.732 1.00 84.38 88 GLN A C 1
ATOM 721 O O . GLN A 1 88 ? -14.019 -3.435 20.215 1.00 84.38 88 GLN A O 1
ATOM 726 N N . GLN A 1 89 ? -11.852 -2.911 20.489 1.00 87.81 89 GLN A N 1
ATOM 727 C CA . GLN A 1 89 ? -11.878 -3.064 21.944 1.00 87.81 89 GLN A CA 1
ATOM 728 C C . GLN A 1 89 ? -12.741 -1.983 22.604 1.00 87.81 89 GLN A C 1
ATOM 730 O O . GLN A 1 89 ? -13.557 -2.299 23.475 1.00 87.81 89 GLN A O 1
ATOM 735 N N . ALA A 1 90 ? -12.623 -0.730 22.154 1.00 84.69 90 ALA A N 1
ATOM 736 C CA . ALA A 1 90 ? -13.454 0.373 22.630 1.00 84.69 90 ALA A CA 1
ATOM 737 C C . A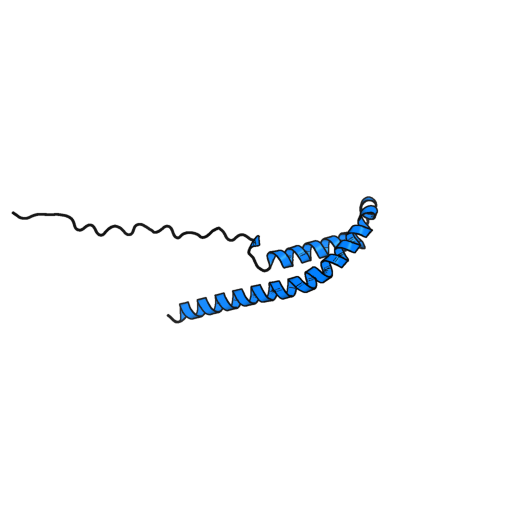LA A 1 90 ? -14.947 0.128 22.339 1.00 84.69 90 ALA A C 1
ATOM 739 O O . ALA A 1 90 ? -15.791 0.284 23.229 1.00 84.69 90 ALA A O 1
ATOM 740 N N . ALA A 1 91 ? -15.280 -0.335 21.129 1.00 83.12 91 ALA A N 1
ATOM 741 C CA . ALA A 1 91 ? -16.651 -0.668 20.746 1.00 83.12 91 ALA A CA 1
ATOM 742 C C . ALA A 1 91 ? -17.229 -1.837 21.568 1.00 83.12 91 ALA A C 1
ATOM 744 O O . ALA A 1 91 ? -18.369 -1.765 22.038 1.00 83.12 91 ALA A O 1
ATOM 745 N N . ALA A 1 92 ? -16.438 -2.889 21.802 1.00 82.94 92 ALA A N 1
ATOM 746 C CA . ALA A 1 92 ? -16.846 -4.037 22.612 1.00 82.94 92 ALA A CA 1
ATOM 747 C C . ALA A 1 92 ? -17.080 -3.661 24.089 1.00 82.94 92 ALA A C 1
ATOM 749 O O . ALA A 1 92 ? -18.034 -4.136 24.714 1.00 82.94 92 ALA A O 1
ATOM 750 N N . GLY A 1 93 ? -16.246 -2.777 24.648 1.00 83.75 93 GLY A N 1
ATOM 751 C CA . GLY A 1 93 ? -16.419 -2.246 26.003 1.00 83.75 93 GLY A CA 1
ATOM 752 C C . GLY A 1 93 ? -17.708 -1.434 26.160 1.00 83.75 93 GLY A C 1
ATOM 753 O O . GLY A 1 93 ? -18.464 -1.648 27.111 1.00 83.75 93 GLY A O 1
ATOM 754 N N . ALA A 1 94 ? -18.011 -0.563 25.192 1.00 80.88 94 ALA A N 1
ATOM 755 C CA . ALA A 1 94 ? -19.233 0.241 25.188 1.00 80.88 94 ALA A CA 1
ATOM 756 C C . ALA A 1 94 ? -20.510 -0.619 25.101 1.00 80.88 94 ALA A C 1
ATOM 758 O O . ALA A 1 94 ? -21.496 -0.345 25.790 1.00 80.88 94 ALA A O 1
ATOM 759 N N . GLN A 1 95 ? -20.491 -1.690 24.300 1.00 77.12 95 GLN A N 1
ATOM 760 C CA . GLN A 1 95 ? -21.619 -2.624 24.188 1.00 77.12 95 GLN A CA 1
ATOM 761 C C . GLN A 1 95 ? -21.857 -3.428 25.475 1.00 77.12 95 GLN A C 1
ATOM 763 O O . GLN A 1 95 ? -23.011 -3.630 25.865 1.00 77.12 95 GLN A O 1
ATOM 768 N N . ARG A 1 96 ? -20.790 -3.839 26.177 1.00 72.81 96 ARG A N 1
ATOM 769 C CA . ARG A 1 96 ? -20.905 -4.489 27.495 1.00 72.81 96 ARG A CA 1
ATOM 770 C C . ARG A 1 96 ? -21.507 -3.564 28.550 1.00 72.81 96 ARG A C 1
ATOM 772 O O . ARG A 1 96 ? -22.389 -4.002 29.279 1.00 72.81 96 ARG A O 1
ATOM 779 N N . GLY A 1 97 ? -21.081 -2.301 28.604 1.00 72.50 97 GLY A N 1
ATOM 780 C CA . GLY A 1 97 ? -21.640 -1.315 29.538 1.00 72.50 97 GLY A CA 1
ATOM 781 C C . GLY A 1 97 ? -23.132 -1.052 29.307 1.00 72.50 97 GLY A C 1
ATOM 782 O O . GLY A 1 97 ? -23.893 -0.977 30.263 1.00 72.50 97 GLY A O 1
ATOM 783 N N . ARG A 1 98 ? -23.568 -1.002 28.040 1.00 72.19 98 ARG A N 1
ATOM 784 C CA . ARG A 1 98 ? -24.988 -0.862 27.665 1.00 72.19 98 ARG A CA 1
ATOM 785 C C . ARG A 1 98 ? -25.856 -2.083 27.976 1.00 72.19 98 ARG A C 1
ATOM 787 O O . ARG A 1 98 ? -27.057 -1.921 28.103 1.00 72.19 98 ARG A O 1
ATOM 794 N N . SER A 1 99 ? -25.275 -3.280 28.044 1.00 67.56 99 SER A N 1
ATOM 795 C CA . SER A 1 99 ? -26.023 -4.514 28.346 1.00 67.56 99 SER A CA 1
ATOM 796 C C . SER A 1 99 ? -26.125 -4.802 29.849 1.00 67.56 99 SER A C 1
ATOM 798 O O . SER A 1 99 ? -26.873 -5.689 30.247 1.00 67.56 99 SER A O 1
ATOM 800 N N . ALA A 1 100 ? -25.337 -4.104 30.672 1.00 65.12 100 ALA A N 1
ATOM 801 C CA . ALA A 1 100 ? -25.292 -4.262 32.127 1.00 65.12 100 ALA A CA 1
ATOM 802 C C . ALA A 1 100 ? -26.056 -3.161 32.893 1.00 65.12 100 ALA A C 1
ATOM 804 O O . ALA A 1 100 ? -26.124 -3.228 34.120 1.00 65.12 100 ALA A O 1
ATOM 805 N N . ALA A 1 101 ? -26.587 -2.162 32.182 1.00 56.09 101 ALA A N 1
ATOM 806 C CA . ALA A 1 101 ? -27.423 -1.078 32.699 1.00 56.09 101 ALA A CA 1
ATOM 807 C C . ALA A 1 101 ? -28.880 -1.299 32.281 1.00 56.09 101 ALA A C 1
ATOM 809 O O . ALA A 1 101 ? -29.769 -0.964 33.092 1.00 56.09 101 ALA A O 1
#

pLDDT: mean 76.87, std 15.27, range [41.81, 93.5]